Protein AF-A0A542YF05-F1 (afdb_monomer)

Organism: NCBI:txid1162970

Foldseek 3Di:
DKKKFAPDFDAAWDADPLFIDHRRMGDDPDDDVVRVVVCVVVPMDMDDPDPPPDPLVPDDPVVLVVLCVVQVHDDDPPDDSVVSVVSSVPDDRPPPDPPPSQQPFFWEAEPVGQIWTQDNVRDIHHPVRVVDDVVNVVVDDHHYDYDDDDDD

pLDDT: mean 71.41, std 15.15, range [37.28, 89.44]

Secondary structure (DSSP, 8-state):
-EEEE-SS--SSEEEETTEEEETTEEEES---HHHHHHHHHTT-EEEE-PPP---TTTS-HHHHHHHHHHHT--PPTT--HHHHHHHHHHS--------------EEEE-TTS-EEEE-TTS-EE-HHHHT--HHHHHHS--EE--------

Mean predicted aligned error: 18.11 Å

Solvent-accessible surface area (backbone atoms only — not comparable to full-atom values): 9521 Å² total; per-residue (Å²): 73,32,41,37,37,50,77,74,59,48,88,50,83,46,77,56,99,90,43,67,20,52,58,21,36,30,79,40,79,76,76,58,70,70,55,52,53,50,38,48,75,74,53,30,49,76,44,76,47,69,79,78,84,72,62,64,83,80,50,51,74,64,56,54,47,55,48,26,62,74,73,69,50,90,75,67,92,85,64,50,66,73,56,50,46,54,52,58,72,68,48,76,79,76,75,81,76,81,77,76,71,78,74,68,56,42,52,27,18,36,85,89,66,54,61,36,31,37,42,80,88,70,49,80,38,53,51,78,80,72,70,58,56,70,71,62,54,74,72,47,82,55,46,70,45,80,79,80,88,86,81,133

Structure (mmCIF, N/CA/C/O backbone):
data_AF-A0A542YF05-F1
#
_entry.id   AF-A0A542YF05-F1
#
loop_
_atom_site.group_PDB
_atom_site.id
_atom_site.type_symbol
_atom_site.label_atom_id
_atom_site.label_alt_id
_atom_site.label_comp_id
_atom_site.label_asym_id
_atom_site.label_entity_id
_atom_site.label_seq_id
_atom_site.pdbx_PDB_ins_code
_atom_site.Cartn_x
_atom_site.Cartn_y
_atom_site.Cartn_z
_atom_site.occupancy
_atom_site.B_iso_or_equiv
_atom_site.auth_seq_id
_atom_site.auth_comp_id
_atom_site.auth_asym_id
_atom_site.auth_atom_id
_atom_site.pdbx_PDB_model_num
ATOM 1 N N . MET A 1 1 ? 1.099 1.703 0.305 1.00 78.88 1 MET A N 1
ATOM 2 C CA . MET A 1 1 ? 0.889 1.067 -1.019 1.00 78.88 1 MET A CA 1
ATOM 3 C C . MET A 1 1 ? 1.295 2.067 -2.091 1.00 78.88 1 MET A C 1
ATOM 5 O O . MET A 1 1 ? 1.190 3.258 -1.853 1.00 78.88 1 MET A O 1
ATOM 9 N N . ILE A 1 2 ? 1.790 1.633 -3.245 1.00 83.31 2 ILE A N 1
ATOM 10 C CA . ILE A 1 2 ? 2.242 2.521 -4.321 1.00 83.31 2 ILE A CA 1
ATOM 11 C C . ILE A 1 2 ? 1.455 2.183 -5.583 1.00 83.31 2 ILE A C 1
ATOM 13 O O . ILE A 1 2 ? 1.397 1.030 -6.006 1.00 83.31 2 ILE A O 1
ATOM 17 N N . ARG A 1 3 ? 0.846 3.195 -6.192 1.00 87.06 3 ARG A N 1
ATOM 18 C CA . ARG A 1 3 ? 0.100 3.081 -7.441 1.00 87.06 3 ARG A CA 1
ATOM 19 C C . ARG A 1 3 ? 0.927 3.651 -8.583 1.00 87.06 3 ARG A C 1
ATOM 21 O O . ARG A 1 3 ? 1.399 4.779 -8.520 1.00 87.06 3 ARG A O 1
ATOM 28 N N . ILE A 1 4 ? 1.074 2.879 -9.651 1.00 87.62 4 ILE A N 1
ATOM 29 C CA . ILE A 1 4 ? 1.842 3.241 -10.840 1.00 87.62 4 ILE A CA 1
ATOM 30 C C . ILE A 1 4 ? 0.883 3.295 -12.027 1.00 87.62 4 ILE A C 1
ATOM 32 O O . ILE A 1 4 ? 0.201 2.317 -12.329 1.00 87.62 4 ILE A O 1
ATOM 36 N N . THR A 1 5 ? 0.837 4.424 -12.729 1.00 88.69 5 THR A N 1
ATOM 37 C CA . THR A 1 5 ? 0.001 4.609 -13.921 1.00 88.69 5 THR A CA 1
ATOM 38 C C . THR A 1 5 ? 0.866 4.672 -15.175 1.00 88.69 5 THR A C 1
ATOM 40 O O . THR A 1 5 ? 1.828 5.441 -15.254 1.00 88.69 5 THR A O 1
ATOM 43 N N . HIS A 1 6 ? 0.507 3.860 -16.168 1.00 86.75 6 HIS A N 1
ATOM 44 C CA . HIS A 1 6 ? 1.202 3.776 -17.446 1.00 86.75 6 HIS A CA 1
ATOM 45 C C . HIS A 1 6 ? 0.946 5.045 -18.292 1.00 86.75 6 HIS A C 1
ATOM 47 O O . HIS A 1 6 ? -0.212 5.446 -18.432 1.00 86.75 6 HIS A O 1
ATOM 53 N N . PRO A 1 7 ? 1.965 5.655 -18.938 1.00 87.62 7 PRO A N 1
ATOM 54 C CA . PRO A 1 7 ? 1.803 6.881 -19.743 1.00 87.62 7 PRO A CA 1
ATOM 55 C C . PRO A 1 7 ? 0.880 6.717 -20.960 1.00 87.62 7 PRO A C 1
ATOM 57 O O . PRO A 1 7 ? 0.377 7.685 -21.5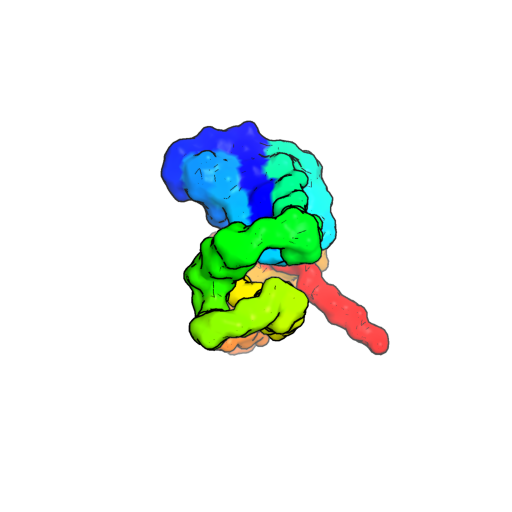27 1.00 87.62 7 PRO A O 1
ATOM 60 N N . ARG A 1 8 ? 0.693 5.476 -21.407 1.00 86.94 8 ARG A N 1
ATOM 61 C CA . ARG A 1 8 ? -0.206 5.088 -22.502 1.00 86.94 8 ARG A CA 1
ATOM 62 C C . ARG A 1 8 ? -1.103 3.945 -22.030 1.00 86.94 8 ARG A C 1
ATOM 64 O O . ARG A 1 8 ? -0.770 2.800 -22.328 1.00 86.94 8 ARG A O 1
ATOM 71 N N . PRO A 1 9 ? -2.136 4.211 -21.220 1.00 84.81 9 PRO A N 1
ATOM 72 C CA . PRO A 1 9 ? -2.953 3.155 -20.643 1.00 84.81 9 PRO A CA 1
ATOM 73 C C . PRO A 1 9 ? -3.710 2.420 -21.754 1.00 84.81 9 PRO A C 1
ATOM 75 O O . PRO A 1 9 ? -4.328 3.045 -22.619 1.00 84.81 9 PRO A O 1
ATOM 78 N N . GLN A 1 10 ? -3.639 1.092 -21.745 1.00 83.50 10 GLN A N 1
ATOM 79 C CA . GLN A 1 10 ? -4.412 0.228 -22.633 1.00 83.50 10 GLN A CA 1
ATOM 80 C C . GLN A 1 10 ? -5.402 -0.589 -21.805 1.00 83.50 10 GLN A C 1
ATOM 82 O O . GLN A 1 10 ? -5.086 -1.016 -20.695 1.00 83.50 10 GLN A O 1
ATOM 87 N N . ALA A 1 11 ? -6.603 -0.802 -22.345 1.00 82.19 11 ALA A N 1
ATOM 88 C CA . ALA A 1 11 ? -7.593 -1.668 -21.714 1.00 82.19 11 ALA A CA 1
ATOM 89 C C . ALA A 1 11 ? -7.099 -3.124 -21.726 1.00 82.19 11 ALA A C 1
ATOM 91 O O . ALA A 1 11 ? -6.633 -3.614 -22.758 1.00 82.19 11 ALA A O 1
ATOM 92 N N . GLY A 1 12 ? -7.232 -3.823 -20.598 1.00 84.75 12 GLY A N 1
ATOM 93 C CA . GLY A 1 12 ? -6.757 -5.194 -20.423 1.00 84.75 12 GLY A CA 1
ATOM 94 C C . GLY A 1 12 ? -5.414 -5.301 -19.695 1.00 84.75 12 GLY A C 1
ATOM 95 O O . GLY A 1 12 ? -5.065 -4.458 -18.874 1.00 84.75 12 GLY A O 1
ATOM 96 N N . ARG A 1 13 ? -4.681 -6.394 -19.938 1.00 86.06 13 ARG A N 1
ATOM 97 C CA . ARG A 1 13 ? -3.380 -6.650 -19.301 1.00 86.06 13 ARG A CA 1
ATOM 98 C C . ARG A 1 13 ? -2.256 -6.158 -20.195 1.00 86.06 13 ARG A C 1
ATOM 100 O O . ARG A 1 13 ? -2.179 -6.544 -21.360 1.00 86.06 13 ARG A O 1
ATOM 107 N N . GLN A 1 14 ? -1.367 -5.362 -19.629 1.00 85.25 14 GLN A N 1
ATOM 108 C CA . GLN A 1 14 ? -0.194 -4.832 -20.300 1.00 85.25 14 GLN A CA 1
ATOM 109 C C . GLN A 1 14 ? 1.017 -5.057 -19.400 1.00 85.25 14 GLN A C 1
ATOM 111 O O . GLN A 1 14 ? 0.955 -4.777 -18.214 1.00 85.25 14 GLN A O 1
ATOM 116 N N . LYS A 1 15 ? 2.127 -5.555 -19.946 1.00 82.38 15 LYS A N 1
ATOM 117 C CA . LYS A 1 15 ? 3.377 -5.715 -19.194 1.00 82.38 15 LYS A CA 1
ATOM 118 C C . LYS A 1 15 ? 4.424 -4.771 -19.762 1.00 82.38 15 LYS A C 1
ATOM 120 O O . LYS A 1 15 ? 4.690 -4.828 -20.960 1.00 82.38 15 LYS A O 1
ATOM 125 N N . ASP A 1 16 ? 5.008 -3.934 -18.915 1.00 77.56 16 ASP A N 1
ATOM 126 C CA . ASP A 1 16 ? 6.115 -3.054 -19.294 1.00 77.56 16 ASP A CA 1
ATOM 127 C C . ASP A 1 16 ? 7.060 -2.841 -18.104 1.00 77.56 16 ASP A C 1
ATOM 129 O O . ASP A 1 16 ? 6.629 -2.882 -16.955 1.00 77.56 16 ASP A O 1
ATOM 133 N N . LEU A 1 17 ? 8.362 -2.706 -18.372 1.00 75.75 17 LEU A N 1
ATOM 134 C CA . LEU A 1 17 ? 9.430 -2.592 -17.362 1.00 75.75 17 LEU A CA 1
ATOM 135 C C . LEU A 1 17 ? 9.364 -3.658 -16.244 1.00 75.75 17 LEU A C 1
ATOM 137 O O . LEU A 1 17 ? 9.757 -3.422 -15.105 1.00 75.75 17 LEU A O 1
ATOM 141 N N . GLY A 1 18 ? 8.851 -4.850 -16.567 1.00 77.62 18 GLY A N 1
ATOM 142 C CA . GLY A 1 18 ? 8.675 -5.945 -15.608 1.00 77.62 18 GLY A CA 1
ATOM 143 C C . GLY A 1 18 ? 7.458 -5.811 -14.683 1.00 77.62 18 GLY A C 1
ATOM 144 O O . GLY A 1 18 ? 7.234 -6.710 -13.879 1.00 77.62 18 GLY A O 1
ATOM 145 N N . ILE A 1 19 ? 6.653 -4.758 -14.831 1.00 80.62 19 ILE A N 1
ATOM 146 C CA . ILE A 1 19 ? 5.433 -4.499 -14.062 1.00 80.62 19 ILE A CA 1
ATOM 147 C C . ILE A 1 19 ? 4.221 -4.910 -14.902 1.00 80.62 19 ILE A C 1
ATOM 149 O O . ILE A 1 19 ? 4.132 -4.596 -16.092 1.00 80.62 19 ILE A O 1
ATOM 153 N N . GLU A 1 20 ? 3.290 -5.641 -14.291 1.00 83.81 20 GLU A N 1
ATOM 154 C CA . GLU A 1 20 ? 2.005 -5.957 -14.911 1.00 83.81 20 GLU A CA 1
ATOM 155 C C . GLU A 1 20 ? 0.991 -4.860 -14.573 1.00 83.81 20 GLU A C 1
ATOM 157 O O . GLU A 1 20 ? 0.626 -4.655 -13.419 1.00 83.81 20 GLU A O 1
ATOM 162 N N . PHE A 1 21 ? 0.544 -4.154 -15.603 1.00 85.12 21 PHE A N 1
ATOM 163 C CA . PHE A 1 21 ? -0.522 -3.171 -15.556 1.00 85.12 21 PHE A CA 1
ATOM 164 C C . PHE A 1 21 ? -1.838 -3.828 -15.946 1.00 85.12 21 PHE A C 1
ATOM 166 O O . PHE A 1 21 ? -1.942 -4.531 -16.957 1.00 85.12 21 PHE A O 1
ATOM 173 N N . ARG A 1 22 ? -2.877 -3.527 -15.180 1.00 88.94 22 ARG A N 1
ATOM 174 C CA . ARG A 1 22 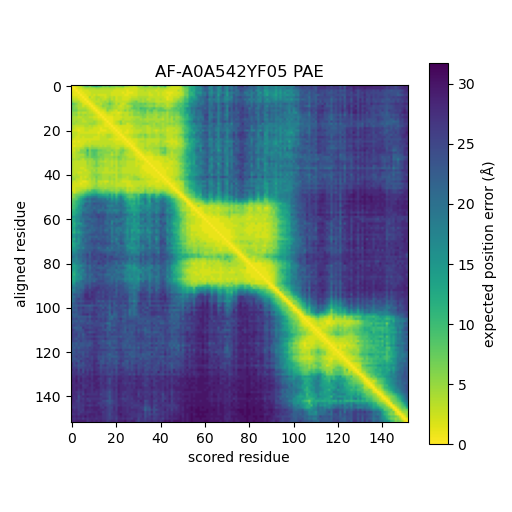? -4.256 -3.850 -15.506 1.00 88.94 22 ARG A CA 1
ATOM 175 C C . ARG A 1 22 ? -5.001 -2.554 -15.767 1.00 88.94 22 ARG A C 1
ATOM 177 O O . ARG A 1 22 ? -5.032 -1.670 -14.919 1.00 88.94 22 ARG A O 1
ATOM 184 N N . ASP A 1 23 ? -5.538 -2.427 -16.975 1.00 86.12 23 ASP A N 1
ATOM 185 C CA . ASP A 1 23 ? -6.230 -1.224 -17.441 1.00 86.12 23 ASP A CA 1
ATOM 186 C C . ASP A 1 23 ? -5.365 0.049 -17.294 1.00 86.12 23 ASP A C 1
ATOM 188 O O . ASP A 1 23 ? -5.854 1.144 -17.022 1.00 86.12 23 ASP A O 1
ATOM 192 N N . GLY A 1 24 ? -4.044 -0.104 -17.469 1.00 83.44 24 GLY A N 1
ATOM 193 C CA . GLY A 1 24 ? -3.058 0.974 -17.362 1.00 83.44 24 GLY A CA 1
ATOM 194 C C . GLY A 1 24 ? -2.593 1.319 -15.945 1.00 83.44 24 GLY A C 1
ATOM 195 O O . GLY A 1 24 ? -1.840 2.279 -15.796 1.00 83.44 24 GLY A O 1
ATOM 196 N N . VAL A 1 25 ? -2.996 0.557 -14.924 1.00 87.00 25 VAL A N 1
ATOM 197 C CA . VAL A 1 25 ? -2.616 0.781 -13.520 1.00 87.00 25 VAL A CA 1
ATOM 198 C C . VAL A 1 25 ? -1.954 -0.468 -12.943 1.00 87.00 25 VAL A C 1
ATOM 200 O O . VAL A 1 25 ? -2.392 -1.586 -13.202 1.00 87.00 25 VAL A O 1
ATOM 203 N N . ALA A 1 26 ? -0.899 -0.277 -12.160 1.00 85.56 26 ALA A N 1
ATOM 204 C CA . ALA A 1 26 ? -0.276 -1.309 -11.347 1.00 85.56 26 ALA A CA 1
ATOM 205 C C . ALA A 1 26 ? -0.237 -0.852 -9.888 1.00 85.56 26 ALA A C 1
ATOM 207 O O . ALA A 1 26 ? 0.020 0.317 -9.607 1.00 85.56 26 ALA A O 1
ATOM 208 N N . GLU A 1 27 ? -0.484 -1.771 -8.965 1.00 85.25 27 GLU A N 1
ATOM 209 C CA . GLU A 1 27 ? -0.403 -1.525 -7.526 1.00 85.25 27 GLU A CA 1
ATOM 210 C C . GLU A 1 27 ? 0.717 -2.397 -6.969 1.00 85.25 27 GLU A C 1
ATOM 212 O O . GLU A 1 27 ? 0.759 -3.598 -7.232 1.00 85.25 27 GLU A O 1
ATOM 217 N N . VAL A 1 28 ? 1.659 -1.788 -6.254 1.00 81.69 28 VAL A N 1
ATOM 218 C CA . VAL A 1 28 ? 2.806 -2.474 -5.653 1.00 81.69 28 VAL A CA 1
ATOM 219 C C . VAL A 1 28 ? 2.933 -2.078 -4.188 1.00 81.69 28 VAL A C 1
ATOM 221 O O . VAL A 1 28 ? 2.675 -0.935 -3.812 1.00 81.69 2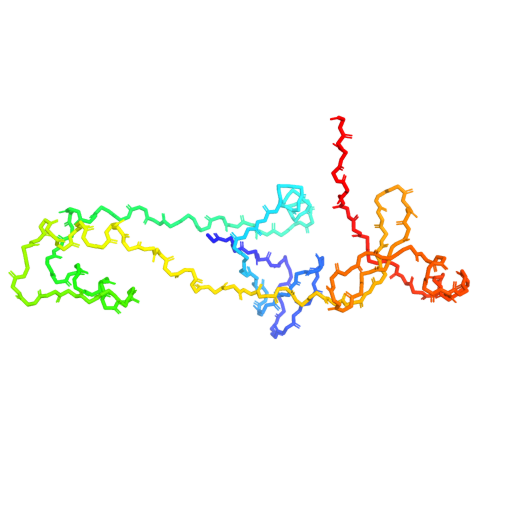8 VAL A O 1
ATOM 224 N N . THR A 1 29 ? 3.310 -3.025 -3.335 1.00 76.69 29 THR A N 1
ATOM 225 C CA . THR A 1 29 ? 3.465 -2.769 -1.895 1.00 76.69 29 THR A CA 1
ATOM 226 C C . THR A 1 29 ? 4.727 -1.962 -1.612 1.00 76.69 29 THR A C 1
ATOM 228 O O . THR A 1 29 ? 4.691 -1.007 -0.839 1.00 76.69 29 THR A O 1
ATOM 231 N N . GLU A 1 30 ? 5.811 -2.293 -2.311 1.00 75.38 30 GLU A N 1
ATOM 232 C CA . GLU A 1 30 ? 7.123 -1.679 -2.162 1.00 75.38 30 GLU A CA 1
ATOM 233 C C . GLU A 1 30 ? 7.745 -1.439 -3.542 1.00 75.38 30 GLU A C 1
ATOM 235 O O . GLU A 1 30 ? 7.606 -2.251 -4.463 1.00 75.38 30 GLU A O 1
ATOM 240 N N . LEU A 1 31 ? 8.425 -0.304 -3.696 1.00 79.69 31 LEU A N 1
ATOM 241 C CA . LEU A 1 31 ? 9.113 0.075 -4.921 1.00 79.69 31 LEU A CA 1
ATOM 242 C C . LEU A 1 31 ? 10.513 0.562 -4.561 1.00 79.69 31 LEU A C 1
ATOM 244 O O . LEU A 1 31 ? 10.676 1.483 -3.768 1.00 79.69 31 LEU A O 1
ATOM 248 N N . HIS A 1 32 ? 11.531 -0.052 -5.161 1.00 74.62 32 HIS A N 1
ATOM 249 C CA . HIS A 1 32 ? 12.911 0.375 -4.958 1.00 74.62 32 HIS A CA 1
ATOM 250 C C . HIS A 1 32 ? 13.104 1.808 -5.499 1.00 74.62 32 HIS A C 1
ATOM 252 O O . HIS A 1 32 ? 12.662 2.073 -6.624 1.00 74.62 32 HIS A O 1
ATOM 258 N N . PRO A 1 33 ? 13.803 2.718 -4.792 1.00 75.06 33 PRO A N 1
ATOM 259 C CA . PRO A 1 33 ? 13.932 4.127 -5.194 1.00 75.06 33 PRO A CA 1
ATOM 260 C C . PRO A 1 33 ? 14.558 4.305 -6.587 1.00 75.06 33 PRO A C 1
ATOM 262 O O . PRO A 1 33 ? 14.188 5.202 -7.342 1.00 75.06 33 PRO A O 1
ATOM 265 N N . VAL A 1 34 ? 15.455 3.397 -6.986 1.00 73.56 34 VAL A N 1
ATOM 266 C CA . VAL A 1 34 ? 16.035 3.378 -8.342 1.00 73.56 34 VAL A CA 1
ATOM 267 C C . VAL A 1 34 ? 14.967 3.085 -9.408 1.00 73.56 34 VAL A C 1
ATOM 269 O O . VAL A 1 34 ? 14.968 3.700 -10.475 1.00 73.56 34 VAL A O 1
ATOM 272 N N . ARG A 1 35 ? 14.018 2.181 -9.123 1.00 75.56 35 ARG A N 1
ATOM 273 C CA . ARG A 1 35 ? 12.913 1.853 -10.041 1.00 75.56 35 ARG A CA 1
ATOM 274 C C . ARG A 1 35 ? 11.896 2.977 -10.124 1.00 75.56 35 ARG A C 1
ATOM 276 O O . ARG A 1 35 ? 11.419 3.261 -11.216 1.00 75.56 35 ARG A O 1
ATOM 283 N N . GLU A 1 36 ? 11.589 3.624 -9.005 1.00 76.25 36 GLU A N 1
ATOM 284 C CA . GLU A 1 36 ? 10.751 4.824 -8.993 1.00 76.25 36 GLU A CA 1
ATOM 285 C C . GLU A 1 36 ? 11.334 5.900 -9.913 1.00 76.25 36 GLU A C 1
ATOM 287 O O . GLU A 1 36 ? 10.650 6.403 -10.803 1.00 76.25 36 GLU A O 1
ATOM 292 N N . GLN A 1 37 ? 12.631 6.183 -9.776 1.00 75.56 37 GLN A N 1
ATOM 293 C CA . GLN A 1 37 ? 13.296 7.182 -10.602 1.00 75.56 37 GLN A CA 1
ATOM 294 C C . GLN A 1 37 ? 13.304 6.797 -12.089 1.00 75.56 37 GLN A C 1
ATOM 296 O O . GLN A 1 37 ? 13.069 7.655 -12.941 1.00 75.56 37 GLN A O 1
ATOM 301 N N . ALA A 1 38 ? 13.513 5.517 -12.412 1.00 77.44 38 ALA A N 1
ATOM 302 C CA . ALA A 1 38 ? 13.417 5.015 -13.781 1.00 77.44 38 ALA A CA 1
ATOM 303 C C . ALA A 1 38 ? 11.995 5.167 -14.352 1.00 77.44 38 ALA A C 1
ATOM 305 O O . ALA A 1 38 ? 11.824 5.655 -15.468 1.00 77.44 38 ALA A O 1
ATOM 306 N N . LEU A 1 39 ? 10.961 4.817 -13.584 1.00 83.94 39 LEU A N 1
ATOM 307 C CA . LEU A 1 39 ? 9.559 4.969 -13.984 1.00 83.94 39 LEU A CA 1
ATOM 308 C C . LEU A 1 39 ? 9.220 6.432 -14.280 1.00 83.94 39 LEU A C 1
ATOM 310 O O . LEU A 1 39 ? 8.674 6.735 -15.342 1.00 83.94 39 LEU A O 1
ATOM 314 N N . VAL A 1 40 ? 9.630 7.349 -13.404 1.00 83.62 40 VAL A N 1
ATOM 315 C CA . VAL A 1 40 ? 9.447 8.792 -13.608 1.00 83.62 40 VAL A CA 1
ATOM 316 C C . VAL A 1 40 ? 10.18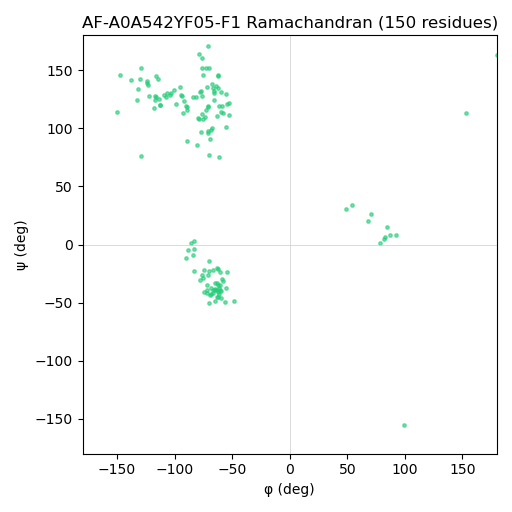2 9.273 -14.867 1.00 83.62 40 VAL A C 1
ATOM 318 O O . VAL A 1 40 ? 9.605 10.011 -15.666 1.00 83.62 40 VAL A O 1
ATOM 321 N N . GLN A 1 41 ? 11.417 8.816 -15.111 1.00 83.38 41 GLN A N 1
ATOM 322 C CA . GLN A 1 41 ? 12.165 9.140 -16.338 1.00 83.38 41 GLN A CA 1
ATOM 323 C C . GLN A 1 41 ? 11.478 8.620 -17.608 1.00 83.38 41 GLN A C 1
ATOM 325 O O . GLN A 1 41 ? 11.517 9.278 -18.649 1.00 83.38 41 GLN A O 1
ATOM 330 N N . HIS A 1 42 ? 10.823 7.463 -17.527 1.00 79.31 42 HIS A N 1
ATOM 331 C CA . HIS A 1 42 ? 10.055 6.877 -18.624 1.00 79.31 42 HIS A CA 1
ATOM 332 C C . HIS A 1 42 ? 8.627 7.445 -18.752 1.00 79.31 42 HIS A C 1
ATOM 334 O O . HIS A 1 42 ? 7.881 7.033 -19.643 1.00 79.31 42 HIS A O 1
ATOM 340 N N . GLY A 1 43 ? 8.259 8.424 -17.920 1.00 84.38 43 GLY A N 1
ATOM 341 C CA . GLY A 1 43 ? 6.986 9.144 -17.990 1.00 84.38 43 GLY A CA 1
ATOM 342 C C . GLY A 1 43 ? 5.819 8.458 -17.278 1.00 84.38 43 GLY A C 1
ATOM 343 O O . GLY A 1 43 ? 4.670 8.820 -17.520 1.00 84.38 43 GLY A O 1
ATOM 344 N N . TYR A 1 44 ? 6.086 7.474 -16.423 1.00 87.69 44 TYR A N 1
ATOM 345 C CA . TYR A 1 44 ? 5.077 6.863 -15.563 1.00 87.69 44 TYR A CA 1
ATOM 346 C C . TYR A 1 44 ? 4.725 7.790 -14.401 1.00 87.69 44 TYR A C 1
ATOM 348 O O . TYR A 1 44 ? 5.589 8.489 -13.872 1.00 87.69 44 TYR A O 1
ATOM 356 N N . ALA A 1 45 ? 3.462 7.761 -13.977 1.00 86.94 45 ALA A N 1
ATOM 357 C CA . ALA A 1 45 ? 3.049 8.430 -12.748 1.00 86.94 45 ALA A CA 1
ATOM 358 C C . ALA A 1 45 ? 3.138 7.439 -11.586 1.00 86.94 45 ALA A C 1
ATOM 360 O O . ALA A 1 45 ? 2.531 6.371 -11.652 1.00 86.94 45 ALA A O 1
ATOM 361 N N . VAL A 1 46 ? 3.896 7.788 -10.549 1.00 85.38 46 VAL A N 1
ATOM 362 C CA . VAL A 1 46 ? 4.031 7.001 -9.321 1.00 85.38 46 VAL A CA 1
ATOM 363 C C . VAL A 1 46 ? 3.389 7.797 -8.190 1.00 85.38 46 VAL A C 1
ATOM 365 O O . VAL A 1 46 ? 3.782 8.930 -7.926 1.00 85.38 46 VAL A O 1
ATOM 368 N N . GLU A 1 47 ? 2.381 7.217 -7.553 1.00 82.75 47 GLU A N 1
ATOM 369 C CA . GLU A 1 47 ? 1.657 7.795 -6.426 1.00 82.75 47 GLU A CA 1
ATOM 370 C C . GLU A 1 47 ? 1.855 6.897 -5.207 1.00 82.75 47 GLU A C 1
ATOM 372 O O . GLU A 1 47 ? 1.452 5.732 -5.202 1.00 82.75 47 GLU A O 1
ATOM 377 N N . VAL A 1 48 ? 2.477 7.433 -4.158 1.00 79.44 48 V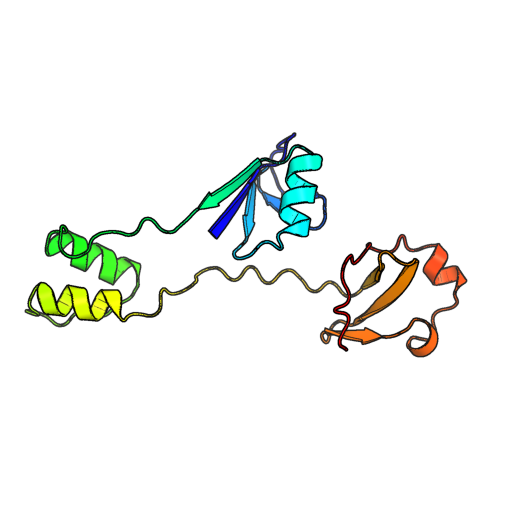AL A N 1
ATOM 378 C CA . VAL A 1 48 ? 2.541 6.750 -2.866 1.00 79.44 48 VAL A CA 1
ATOM 379 C C . VAL A 1 48 ? 1.199 6.960 -2.175 1.00 79.44 48 VAL A C 1
ATOM 381 O O . VAL A 1 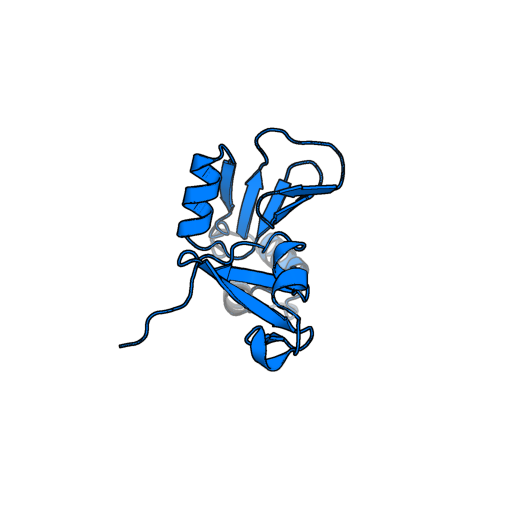48 ? 0.869 8.061 -1.742 1.00 79.44 48 VAL A O 1
ATOM 384 N N . ILE A 1 49 ? 0.410 5.894 -2.096 1.00 71.12 49 ILE A N 1
ATOM 385 C CA . ILE A 1 49 ? -0.775 5.826 -1.249 1.00 71.12 49 ILE A CA 1
ATOM 386 C C . ILE A 1 49 ? -0.261 5.523 0.158 1.00 71.12 49 ILE A C 1
ATOM 388 O O . ILE A 1 49 ? -0.114 4.361 0.569 1.00 71.12 49 ILE A O 1
ATOM 392 N N . GLU A 1 50 ? 0.098 6.586 0.871 1.00 60.75 50 GLU A N 1
ATOM 393 C CA . GLU A 1 50 ? 0.283 6.506 2.312 1.00 60.75 50 GLU A CA 1
ATOM 394 C C . GLU A 1 50 ? -1.065 6.117 2.930 1.00 60.75 50 GLU A C 1
ATOM 396 O O . GLU A 1 50 ? -2.098 6.659 2.519 1.00 60.75 50 GLU A O 1
ATOM 401 N N . PRO A 1 51 ? -1.103 5.160 3.873 1.00 58.75 51 PRO A N 1
ATOM 402 C CA . PRO A 1 51 ? -2.317 4.952 4.638 1.00 58.75 51 PRO A CA 1
ATOM 403 C C . PRO A 1 51 ? -2.623 6.274 5.343 1.00 58.75 51 PRO A C 1
ATOM 405 O O . PRO A 1 51 ? -1.794 6.773 6.107 1.00 58.75 51 PRO A O 1
ATOM 408 N N . GLU A 1 52 ? -3.784 6.868 5.056 1.00 58.16 52 GLU A N 1
ATOM 409 C CA . GLU A 1 52 ? -4.244 8.019 5.825 1.00 58.16 52 GLU A CA 1
ATOM 410 C C . GLU A 1 52 ? -4.203 7.622 7.302 1.00 58.16 52 GLU A C 1
ATOM 412 O O . GLU A 1 52 ? -4.805 6.627 7.712 1.00 58.16 52 GLU A O 1
ATOM 417 N N . LEU A 1 53 ? -3.442 8.371 8.101 1.00 60.72 53 LEU A N 1
ATOM 418 C CA . LEU A 1 53 ? -3.417 8.190 9.544 1.00 60.72 53 LEU A CA 1
ATOM 419 C C . LEU A 1 53 ? -4.775 8.639 10.081 1.00 60.72 53 LEU A C 1
ATOM 421 O O . LEU A 1 53 ? -4.998 9.816 10.362 1.00 60.72 53 LEU A O 1
ATOM 425 N N . ILE A 1 54 ? -5.706 7.694 10.168 1.00 69.75 54 ILE A N 1
ATOM 426 C CA . ILE A 1 54 ? -7.027 7.935 10.729 1.00 69.75 54 ILE A CA 1
ATOM 427 C C . ILE A 1 54 ? -6.865 8.114 12.239 1.00 69.75 54 ILE A C 1
ATOM 429 O O . ILE A 1 54 ? -6.434 7.201 12.946 1.00 69.75 54 ILE A O 1
ATOM 433 N N . ASP A 1 55 ? -7.240 9.287 12.744 1.00 80.06 55 ASP A N 1
ATOM 434 C CA . ASP A 1 55 ? -7.328 9.523 14.182 1.00 80.06 55 ASP A CA 1
ATOM 435 C C . ASP A 1 55 ? -8.519 8.745 14.764 1.00 80.06 55 ASP A C 1
ATOM 437 O O . ASP A 1 55 ? -9.670 9.192 14.746 1.00 80.06 55 ASP A O 1
ATOM 441 N N . LEU A 1 56 ? -8.232 7.552 15.288 1.00 82.38 56 LEU A N 1
ATOM 442 C CA . LEU A 1 56 ? -9.219 6.664 15.900 1.00 82.38 56 LEU A CA 1
ATOM 443 C C . LEU A 1 56 ? -9.921 7.306 17.113 1.00 82.38 56 LEU A C 1
ATOM 445 O O . LEU A 1 56 ? -11.044 6.918 17.451 1.00 82.38 56 LEU A O 1
ATOM 449 N N . GLU A 1 57 ? -9.311 8.297 17.773 1.00 82.75 57 GLU A N 1
ATOM 450 C CA . GLU A 1 57 ? -9.937 8.990 18.902 1.00 82.75 57 GLU A CA 1
ATOM 451 C C . GLU A 1 57 ? -11.028 9.966 18.450 1.00 82.75 57 GLU A C 1
ATOM 453 O O . GLU A 1 57 ? -12.017 10.161 19.172 1.00 82.75 57 GLU A O 1
ATOM 458 N N . ALA A 1 58 ? -10.905 10.519 17.243 1.00 85.94 58 ALA A N 1
ATOM 459 C CA . ALA A 1 58 ? -11.903 11.397 16.639 1.00 85.94 58 ALA A CA 1
ATOM 460 C C . ALA A 1 58 ? -13.144 10.634 16.138 1.00 85.94 58 ALA A C 1
ATOM 462 O O . ALA A 1 58 ? -14.229 11.213 16.045 1.00 85.94 58 ALA A O 1
ATOM 463 N N . LEU A 1 59 ? -13.017 9.328 15.882 1.00 86.00 59 LEU A N 1
ATOM 464 C CA . LEU A 1 59 ? -14.099 8.496 15.359 1.00 86.00 59 LEU A CA 1
ATOM 465 C C . LEU A 1 59 ? -15.196 8.192 16.386 1.00 86.00 59 LEU A C 1
ATOM 467 O O . LEU A 1 59 ? -14.993 8.119 17.605 1.00 86.00 59 LEU A O 1
ATOM 471 N N . THR A 1 60 ? -16.408 7.970 15.892 1.00 89.44 60 THR A N 1
ATOM 472 C CA . THR A 1 60 ? -17.532 7.490 16.695 1.00 89.44 60 THR A CA 1
ATOM 473 C C . THR A 1 60 ? -17.407 5.993 16.991 1.00 89.44 60 THR A C 1
ATOM 475 O O . THR A 1 60 ? -16.739 5.238 16.293 1.00 89.44 60 THR A O 1
ATOM 478 N N . VAL A 1 61 ? -18.115 5.518 18.022 1.00 87.44 61 VAL A N 1
ATOM 479 C CA . VAL A 1 61 ? -18.158 4.081 18.368 1.00 87.44 61 VAL A CA 1
ATOM 480 C C . VAL A 1 61 ? -18.681 3.224 17.209 1.00 87.44 61 VAL A C 1
ATOM 482 O O . VAL A 1 61 ? -18.306 2.062 17.103 1.00 87.44 61 VAL A O 1
ATOM 485 N N . ARG A 1 62 ? -19.546 3.779 16.350 1.00 86.94 62 ARG A N 1
ATOM 486 C CA . ARG A 1 62 ? -20.052 3.068 15.173 1.00 86.94 62 ARG A CA 1
ATOM 487 C C . ARG A 1 62 ? -18.950 2.887 14.133 1.00 86.94 62 ARG A C 1
ATOM 489 O O . ARG A 1 62 ? -18.702 1.762 13.735 1.00 86.94 62 ARG A O 1
ATOM 496 N N . GLU A 1 63 ? -18.250 3.963 13.788 1.00 84.19 63 GLU A N 1
ATOM 497 C CA . GLU A 1 63 ? -17.151 3.932 12.811 1.00 84.19 63 GLU A CA 1
ATOM 498 C C . GLU A 1 63 ? -16.008 3.020 13.267 1.00 84.19 63 GLU A C 1
ATOM 500 O O . GLU A 1 63 ? -15.467 2.271 12.466 1.00 84.19 63 GLU A O 1
ATOM 505 N N . LEU A 1 64 ? -15.697 2.995 14.568 1.00 87.06 64 LEU A N 1
ATOM 506 C CA . LEU A 1 64 ? -14.712 2.057 15.116 1.00 87.06 64 LEU A CA 1
ATOM 507 C C . LEU A 1 64 ? -15.132 0.587 14.957 1.00 87.06 64 LEU A C 1
ATOM 509 O O . LEU A 1 64 ? -14.274 -0.270 14.776 1.00 87.06 64 LEU A O 1
ATOM 513 N N . ARG A 1 65 ? -16.435 0.273 15.016 1.00 86.31 65 ARG A N 1
ATOM 514 C CA . ARG A 1 65 ? -16.919 -1.087 14.720 1.00 86.31 65 ARG A CA 1
ATOM 515 C C . ARG A 1 65 ? -16.841 -1.404 13.239 1.00 86.31 65 ARG A C 1
ATOM 517 O O . ARG A 1 65 ? -16.403 -2.491 12.901 1.00 86.31 65 ARG A O 1
ATOM 524 N N . ASP A 1 66 ? -17.215 -0.451 12.392 1.00 85.06 66 ASP A N 1
ATOM 525 C CA . ASP A 1 66 ? -17.159 -0.621 10.941 1.00 85.06 66 ASP A CA 1
ATOM 526 C C . ASP A 1 66 ? -15.706 -0.884 10.479 1.00 85.06 66 ASP A C 1
ATOM 528 O O . ASP A 1 66 ? -15.466 -1.754 9.640 1.00 85.06 66 ASP A O 1
ATOM 532 N N . ILE A 1 67 ? -14.720 -0.197 11.078 1.00 84.00 67 ILE A N 1
ATOM 533 C CA . ILE A 1 67 ? -13.287 -0.454 10.847 1.00 84.00 67 ILE A CA 1
ATOM 534 C C . ILE A 1 67 ? -12.893 -1.840 11.354 1.00 84.00 67 ILE A C 1
ATOM 536 O O . ILE A 1 67 ? -12.275 -2.597 10.616 1.00 84.00 67 ILE A O 1
ATOM 540 N N . ALA A 1 68 ? -13.267 -2.200 12.583 1.00 85.06 68 ALA A N 1
ATOM 541 C CA . ALA A 1 68 ? -12.936 -3.512 13.131 1.00 85.06 68 ALA A CA 1
ATOM 542 C C . ALA A 1 68 ? -13.514 -4.662 12.292 1.00 85.06 68 ALA A C 1
ATOM 544 O O . ALA A 1 68 ? -12.814 -5.635 12.044 1.00 85.06 68 ALA A O 1
ATOM 545 N N . ASP A 1 69 ? -14.741 -4.526 11.788 1.00 84.25 69 ASP A N 1
ATOM 546 C CA . ASP A 1 69 ? -15.349 -5.506 10.885 1.00 84.25 69 ASP A CA 1
ATOM 547 C C . ASP A 1 69 ? -14.595 -5.586 9.543 1.00 84.25 69 ASP A C 1
ATOM 549 O O . ASP A 1 69 ? -14.406 -6.680 9.010 1.00 84.25 69 ASP A O 1
ATOM 553 N N . THR A 1 70 ? -14.133 -4.446 9.014 1.00 79.88 70 THR A N 1
ATOM 554 C CA . THR A 1 70 ? -13.346 -4.376 7.766 1.00 79.88 70 THR A CA 1
ATOM 555 C C . THR A 1 70 ? -11.974 -5.036 7.919 1.00 79.88 70 THR A C 1
ATOM 557 O O . THR A 1 70 ? -11.549 -5.788 7.047 1.00 79.88 70 THR A O 1
ATOM 560 N N . GLU A 1 71 ? -11.314 -4.798 9.050 1.00 77.12 71 GLU A N 1
ATOM 561 C CA . GLU A 1 71 ? -9.995 -5.344 9.390 1.00 77.12 71 GLU A CA 1
ATOM 562 C C . GLU A 1 71 ? -10.073 -6.775 9.969 1.00 77.12 71 GLU A C 1
ATOM 564 O O . GLU A 1 71 ? -9.052 -7.399 10.249 1.00 77.12 71 GLU A O 1
ATOM 569 N N . GLY A 1 72 ? -11.280 -7.320 10.173 1.00 79.81 72 GLY A N 1
ATOM 570 C CA . GLY A 1 72 ? -11.491 -8.663 10.728 1.00 79.81 72 GLY A CA 1
ATOM 571 C C . GLY A 1 72 ? -11.149 -8.803 12.219 1.00 79.81 72 GLY A C 1
ATOM 572 O O . GLY A 1 72 ? -10.815 -9.896 12.680 1.00 79.81 72 GLY A O 1
ATOM 573 N N . ILE A 1 73 ? -11.223 -7.711 12.981 1.00 83.62 73 ILE A N 1
ATOM 574 C CA . ILE A 1 73 ? -10.907 -7.637 14.411 1.00 83.62 73 ILE A CA 1
ATOM 575 C C . ILE A 1 73 ? -12.169 -7.923 15.233 1.00 83.62 73 ILE A C 1
ATOM 577 O O . ILE A 1 73 ? -13.145 -7.175 15.187 1.00 83.62 73 ILE A O 1
ATOM 581 N N . ASP A 1 74 ? -12.141 -8.977 16.052 1.00 84.56 74 ASP A N 1
ATOM 582 C CA . ASP A 1 74 ? -13.270 -9.320 16.924 1.00 84.56 74 ASP A CA 1
ATOM 583 C C . ASP A 1 74 ? -13.332 -8.389 18.150 1.00 84.56 74 ASP A C 1
ATOM 585 O O . ASP A 1 74 ? -12.462 -8.413 19.027 1.00 84.56 74 ASP A O 1
ATOM 589 N N . LEU A 1 75 ? -14.372 -7.551 18.217 1.00 84.31 75 LEU A N 1
ATOM 590 C CA . LEU A 1 75 ? -14.600 -6.630 19.330 1.00 84.31 75 LEU A CA 1
ATOM 591 C C . LEU A 1 75 ? -15.636 -7.191 20.323 1.00 84.31 75 LEU A C 1
ATOM 593 O O . LEU A 1 75 ? -16.810 -7.364 19.971 1.00 84.31 75 LEU A O 1
ATOM 597 N N . PRO A 1 76 ? -15.279 -7.380 21.609 1.00 82.75 76 PRO A N 1
ATOM 598 C CA . PRO A 1 76 ? -16.214 -7.895 22.601 1.00 82.75 76 PRO A CA 1
ATOM 599 C C . PRO A 1 76 ? -17.420 -6.963 22.825 1.00 82.75 76 PRO A C 1
ATOM 601 O O . PRO A 1 76 ? -17.345 -5.730 22.786 1.00 82.75 76 PRO A O 1
ATOM 604 N N . LYS A 1 77 ? -18.589 -7.558 23.097 1.00 80.25 77 LYS A N 1
ATOM 605 C CA . LYS A 1 77 ? -19.831 -6.801 23.324 1.00 80.25 77 LYS A CA 1
ATOM 606 C C . LYS A 1 77 ? -19.737 -5.957 24.599 1.00 80.25 77 LYS A C 1
ATOM 608 O O . LYS A 1 77 ? -19.550 -6.485 25.687 1.00 80.25 77 LYS A O 1
ATOM 613 N N . GLY A 1 78 ? -19.961 -4.649 24.460 1.00 82.81 78 GLY A N 1
ATOM 614 C CA . GLY A 1 78 ? -19.965 -3.700 25.581 1.00 82.81 78 GLY A CA 1
ATOM 615 C C . GLY A 1 78 ? -18.592 -3.122 25.930 1.00 82.81 78 GLY A C 1
ATOM 616 O O . GLY A 1 78 ? -18.475 -2.430 26.941 1.00 82.81 78 GLY A O 1
ATOM 617 N N . VAL A 1 79 ? -17.575 -3.380 25.103 1.00 87.94 79 VAL A N 1
ATOM 618 C CA . VAL A 1 79 ? -16.237 -2.811 25.273 1.00 87.94 79 VAL A CA 1
ATOM 619 C C . VAL A 1 79 ? -16.276 -1.277 25.166 1.00 87.94 79 VAL A C 1
ATOM 621 O O . VAL A 1 79 ? -17.092 -0.704 24.433 1.00 87.94 79 VAL A O 1
ATOM 624 N N . LYS A 1 80 ? -15.439 -0.588 25.948 1.00 88.69 80 LYS A N 1
ATOM 625 C CA . LYS A 1 80 ? -15.413 0.884 25.988 1.00 88.69 80 LYS A CA 1
ATOM 626 C C . LYS A 1 80 ? -14.703 1.436 24.754 1.00 88.69 80 LYS A C 1
ATOM 628 O O . LYS A 1 80 ? -13.770 0.817 24.264 1.00 88.69 80 LYS A O 1
ATOM 633 N N . LYS A 1 81 ? -15.061 2.651 24.315 1.00 83.94 81 LYS A N 1
ATOM 634 C CA . LYS A 1 81 ? -14.438 3.315 23.150 1.00 83.94 81 LYS A CA 1
ATOM 635 C C . LYS A 1 81 ? -12.901 3.284 23.197 1.00 83.94 81 LYS A C 1
ATOM 637 O O . LYS A 1 81 ? -12.282 2.881 22.227 1.00 83.94 81 LYS A O 1
ATOM 642 N N . ALA A 1 82 ? -12.303 3.653 24.330 1.00 85.38 82 ALA A N 1
ATOM 643 C CA . ALA A 1 82 ? -10.844 3.660 24.488 1.00 85.38 82 ALA A CA 1
ATOM 644 C C . ALA A 1 82 ? -10.210 2.268 24.304 1.00 85.38 82 ALA A C 1
ATOM 646 O O . ALA A 1 82 ? -9.125 2.143 23.756 1.00 85.38 82 ALA A O 1
ATOM 647 N N . GLU A 1 83 ? -10.910 1.218 24.726 1.00 85.62 83 GLU A N 1
ATOM 648 C CA . GLU A 1 83 ? -10.456 -0.167 24.601 1.00 85.62 83 GLU A CA 1
ATOM 649 C C . GLU A 1 83 ? -10.660 -0.695 23.168 1.00 85.62 83 GLU A C 1
ATOM 651 O O . GLU A 1 83 ? -9.837 -1.460 22.685 1.00 85.62 83 GLU A O 1
ATOM 656 N N . MET A 1 84 ? -11.676 -0.211 22.434 1.00 84.44 84 MET A N 1
ATOM 657 C CA . MET A 1 84 ? -11.796 -0.451 20.983 1.00 84.44 84 MET A CA 1
ATOM 658 C C . MET A 1 84 ? -10.614 0.147 20.220 1.00 84.44 84 MET A C 1
ATOM 660 O O . MET A 1 84 ? -10.046 -0.518 19.365 1.00 84.44 84 MET A O 1
ATOM 664 N N . VAL A 1 85 ? -10.236 1.388 20.540 1.00 86.75 85 VAL A N 1
ATOM 665 C CA . VAL A 1 85 ? -9.101 2.074 19.903 1.00 86.75 85 VAL A CA 1
ATOM 666 C C . VAL A 1 85 ? -7.789 1.331 20.174 1.00 86.75 85 VAL A C 1
ATOM 668 O O . VAL A 1 85 ? -6.984 1.152 19.264 1.00 86.75 85 VAL A O 1
ATOM 671 N N . ASP A 1 86 ? -7.588 0.836 21.397 1.00 85.00 86 ASP A N 1
ATOM 672 C CA . ASP A 1 86 ? -6.400 0.050 21.757 1.00 85.00 86 ASP A CA 1
ATOM 673 C C . ASP A 1 86 ? -6.357 -1.303 21.022 1.00 85.00 86 ASP A C 1
ATOM 675 O O . ASP A 1 86 ? -5.303 -1.712 20.543 1.00 85.00 86 ASP A O 1
ATOM 679 N N . LEU A 1 87 ? -7.503 -1.976 20.866 1.00 83.56 87 LEU A N 1
ATOM 680 C CA . LEU A 1 87 ? -7.590 -3.235 20.117 1.00 83.56 87 LEU A CA 1
ATOM 681 C C . LEU A 1 87 ? -7.354 -3.036 18.616 1.00 83.56 87 LEU A C 1
ATOM 683 O O . LEU A 1 87 ? -6.627 -3.819 18.012 1.00 83.56 87 LEU A O 1
ATOM 687 N N . ILE A 1 88 ? -7.928 -1.981 18.031 1.00 83.75 88 ILE A N 1
ATOM 688 C CA . ILE A 1 88 ? -7.775 -1.667 16.605 1.00 83.75 88 ILE A CA 1
ATOM 689 C C . ILE A 1 88 ? -6.344 -1.216 16.297 1.00 83.75 88 ILE A C 1
ATOM 691 O O . ILE A 1 88 ? -5.753 -1.684 15.333 1.00 83.75 88 ILE A O 1
ATOM 695 N N . SER A 1 89 ? -5.744 -0.369 17.138 1.00 81.75 89 SER A N 1
ATOM 696 C CA . SER A 1 89 ? -4.378 0.134 16.908 1.00 81.75 89 SER A CA 1
ATOM 697 C C . SER A 1 89 ? -3.282 -0.922 17.092 1.00 81.75 89 SER A C 1
ATOM 699 O O . SER A 1 89 ? -2.191 -0.773 16.546 1.00 81.75 89 SER A O 1
ATOM 701 N N . ARG A 1 90 ? -3.548 -1.991 17.855 1.00 79.44 90 ARG A N 1
ATOM 702 C CA . ARG A 1 90 ? -2.621 -3.119 18.049 1.00 79.44 90 ARG A CA 1
ATOM 703 C C . ARG A 1 90 ? -2.788 -4.240 17.036 1.00 79.44 90 ARG A C 1
ATOM 705 O O . ARG A 1 90 ? -1.954 -5.147 17.018 1.00 79.44 90 ARG A O 1
ATOM 712 N N . ALA A 1 91 ? -3.863 -4.229 16.255 1.00 68.81 91 ALA A N 1
ATOM 713 C CA . ALA A 1 91 ? -4.052 -5.243 15.239 1.00 68.81 91 ALA A CA 1
ATOM 714 C C . ALA A 1 91 ? -2.964 -5.086 14.164 1.00 68.81 91 ALA A C 1
ATOM 716 O O . ALA A 1 91 ? -2.710 -3.966 13.714 1.00 68.81 91 ALA A O 1
ATOM 717 N N . PRO A 1 92 ? -2.287 -6.177 13.761 1.00 56.72 92 PRO A N 1
ATOM 718 C CA . PRO A 1 92 ? -1.452 -6.125 12.576 1.00 56.72 92 PRO A CA 1
ATOM 719 C C . PRO A 1 92 ? -2.376 -5.792 11.408 1.00 56.72 92 PRO A C 1
ATOM 721 O O . PRO A 1 92 ? -3.313 -6.547 11.150 1.00 56.72 92 PRO A O 1
ATOM 724 N N . VAL A 1 93 ? -2.132 -4.657 10.745 1.00 57.12 93 VAL A N 1
ATOM 725 C CA . VAL A 1 93 ? -2.813 -4.311 9.494 1.00 57.12 93 VAL A CA 1
ATOM 726 C C . VAL A 1 93 ? -2.613 -5.510 8.584 1.00 57.12 93 VAL A C 1
ATOM 728 O O . VAL A 1 93 ? -1.476 -5.847 8.242 1.00 57.12 93 VAL A O 1
ATOM 731 N N . ALA A 1 94 ? -3.690 -6.229 8.290 1.00 49.00 94 ALA A N 1
ATOM 732 C CA . ALA A 1 94 ? -3.597 -7.365 7.404 1.00 49.00 94 ALA A CA 1
ATOM 733 C C . ALA A 1 94 ? -3.273 -6.791 6.024 1.00 49.00 94 ALA A C 1
ATOM 735 O O . ALA A 1 94 ? -4.154 -6.277 5.340 1.00 49.00 94 ALA A O 1
AT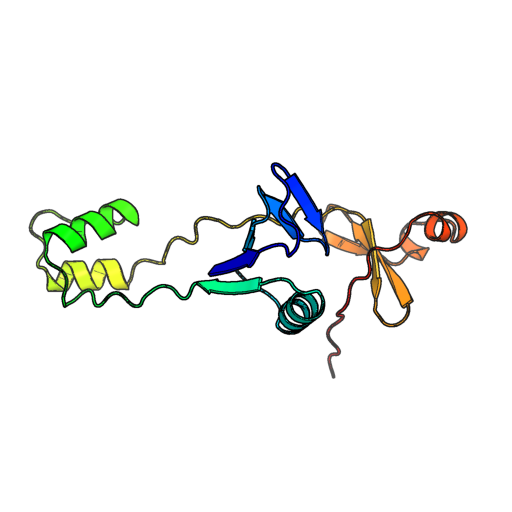OM 736 N N . GLU A 1 95 ? -1.998 -6.841 5.629 1.00 47.72 95 GLU A N 1
ATOM 737 C CA . GLU A 1 95 ? -1.553 -6.608 4.257 1.00 47.72 95 GLU A CA 1
ATOM 738 C C . GLU A 1 95 ? -2.182 -7.671 3.337 1.00 47.72 95 GLU A C 1
ATOM 740 O O . GLU A 1 95 ? -1.553 -8.631 2.901 1.00 47.72 95 GLU A O 1
ATOM 745 N N . ALA A 1 96 ? -3.466 -7.520 3.033 1.00 47.25 96 ALA A N 1
ATOM 746 C CA . ALA A 1 96 ? -4.024 -7.970 1.775 1.00 47.25 96 ALA A CA 1
ATOM 747 C C . ALA A 1 96 ? -3.625 -6.871 0.775 1.00 47.25 96 ALA A C 1
ATOM 749 O O . ALA A 1 96 ? -4.098 -5.748 0.865 1.00 47.25 96 ALA A O 1
ATOM 750 N N . ILE A 1 97 ? -2.705 -7.060 -0.165 1.00 44.31 97 ILE A N 1
ATOM 751 C CA . ILE A 1 97 ? -2.525 -8.187 -1.071 1.00 44.31 97 ILE A CA 1
ATOM 752 C C . ILE A 1 97 ? -1.021 -8.288 -1.370 1.00 44.31 97 ILE A C 1
ATOM 754 O O . ILE A 1 97 ? -0.456 -7.410 -2.022 1.00 44.31 97 ILE A O 1
ATOM 758 N N . ALA A 1 98 ? -0.370 -9.369 -0.938 1.00 37.28 98 ALA A N 1
ATOM 759 C CA . ALA A 1 98 ? 0.910 -9.769 -1.506 1.00 37.28 98 ALA A CA 1
ATOM 760 C C . ALA A 1 98 ? 0.654 -10.242 -2.943 1.00 37.28 98 ALA A C 1
ATOM 762 O O . ALA A 1 98 ? 0.204 -11.365 -3.176 1.00 37.28 98 ALA A O 1
ATOM 763 N N . ILE A 1 99 ? 0.885 -9.372 -3.924 1.00 39.78 99 ILE A N 1
ATOM 764 C CA . ILE A 1 99 ? 1.052 -9.832 -5.298 1.00 39.78 99 ILE A CA 1
ATOM 765 C C . ILE A 1 99 ? 2.410 -10.528 -5.308 1.00 39.78 99 ILE A C 1
ATOM 767 O O . ILE A 1 99 ? 3.445 -9.867 -5.366 1.00 39.78 99 ILE A O 1
ATOM 771 N N . GLU A 1 100 ? 2.416 -11.857 -5.192 1.00 40.56 100 GLU A N 1
ATOM 772 C CA . GLU A 1 100 ? 3.589 -12.656 -5.530 1.00 40.56 100 GLU A CA 1
ATOM 773 C C . GLU A 1 100 ? 3.952 -12.308 -6.974 1.00 40.56 100 GLU A C 1
ATOM 775 O O . GLU A 1 100 ? 3.287 -12.728 -7.925 1.00 40.56 100 GLU A O 1
ATOM 780 N N . LEU A 1 101 ? 4.971 -11.462 -7.151 1.00 46.03 101 LEU A N 1
ATOM 781 C CA . LEU A 1 101 ? 5.591 -11.291 -8.453 1.00 46.03 101 LEU A CA 1
ATOM 782 C C . LEU A 1 101 ? 5.990 -12.698 -8.892 1.00 46.03 101 LEU A C 1
ATOM 784 O O . LEU A 1 101 ? 6.745 -13.342 -8.157 1.00 46.03 101 LEU A O 1
ATOM 788 N N . PRO A 1 102 ? 5.494 -13.205 -10.036 1.00 40.94 102 PRO A N 1
ATOM 789 C CA . PRO A 1 102 ? 5.892 -14.521 -10.479 1.00 40.94 102 PRO A CA 1
ATOM 790 C C . PRO A 1 102 ? 7.405 -14.465 -10.645 1.00 40.94 102 PRO A C 1
ATOM 792 O O . PRO A 1 102 ? 7.932 -13.696 -11.453 1.00 40.94 102 PRO A O 1
ATOM 795 N N . THR A 1 103 ? 8.101 -15.226 -9.810 1.00 52.91 103 THR A N 1
ATOM 796 C CA . THR A 1 103 ? 9.538 -15.442 -9.892 1.00 52.91 103 THR A CA 1
ATOM 797 C C . THR A 1 103 ? 9.737 -16.304 -11.132 1.00 52.91 103 THR A C 1
ATOM 799 O O . THR A 1 103 ? 9.778 -17.527 -11.067 1.00 52.91 103 THR A O 1
ATOM 802 N N . VAL A 1 104 ? 9.663 -15.684 -12.311 1.00 56.59 104 VAL A N 1
ATOM 803 C CA . VAL A 1 104 ? 9.720 -16.427 -13.566 1.00 56.59 104 VAL A CA 1
ATOM 804 C C . VAL A 1 104 ? 11.158 -16.875 -13.733 1.00 56.59 104 VAL A C 1
ATOM 806 O O . VAL A 1 104 ? 12.045 -16.033 -13.878 1.00 56.59 104 VAL A O 1
ATOM 809 N N . ALA A 1 105 ? 11.382 -18.186 -13.714 1.00 61.81 105 ALA A N 1
ATOM 810 C CA . ALA A 1 105 ? 12.694 -18.720 -14.009 1.00 61.81 105 ALA A CA 1
ATOM 811 C C . ALA A 1 105 ? 13.162 -18.210 -15.377 1.00 61.81 105 ALA A C 1
ATOM 813 O O . ALA A 1 105 ? 12.411 -18.225 -16.360 1.00 61.81 105 ALA A O 1
ATOM 814 N N . GLY A 1 106 ? 14.374 -17.673 -15.428 1.00 68.69 106 GLY A N 1
ATOM 815 C CA . GLY A 1 106 ? 14.784 -16.883 -16.575 1.00 68.69 106 GLY A CA 1
ATOM 816 C C . GLY A 1 106 ? 16.192 -16.337 -16.475 1.00 68.69 106 GLY A C 1
ATOM 817 O O . GLY A 1 106 ? 16.807 -16.305 -15.411 1.00 68.69 106 GLY A O 1
ATOM 818 N N . TRP A 1 107 ? 16.700 -15.920 -17.630 1.00 69.75 107 TRP A N 1
ATOM 819 C CA . TRP A 1 107 ? 18.013 -15.311 -17.757 1.00 69.75 107 TRP A CA 1
ATOM 820 C C . TRP A 1 107 ? 17.941 -13.825 -17.446 1.00 69.75 107 TRP A C 1
ATOM 822 O O . TRP A 1 107 ? 17.177 -13.085 -18.072 1.00 69.75 107 TRP A O 1
ATOM 832 N N . TYR A 1 108 ? 18.790 -13.401 -16.524 1.00 70.25 108 TYR A N 1
ATOM 833 C CA . TYR A 1 108 ? 18.953 -12.033 -16.095 1.00 70.25 108 TYR A CA 1
ATOM 834 C C . TYR A 1 108 ? 20.349 -11.521 -16.436 1.00 70.25 108 TYR A C 1
ATOM 836 O O . TYR A 1 108 ? 21.299 -12.290 -16.378 1.00 70.25 108 TYR A O 1
ATOM 844 N N . ALA A 1 109 ? 20.487 -10.246 -16.794 1.00 68.75 109 ALA A N 1
ATOM 845 C CA . ALA A 1 109 ? 21.797 -9.613 -16.983 1.00 68.75 109 ALA A CA 1
ATOM 846 C C . ALA A 1 109 ? 21.989 -8.478 -15.988 1.00 68.75 109 ALA A C 1
ATOM 848 O O . ALA A 1 109 ? 21.149 -7.592 -15.917 1.00 68.75 109 ALA A O 1
ATOM 849 N N . ASP A 1 110 ? 23.080 -8.467 -15.247 1.00 62.66 110 ASP A N 1
ATOM 850 C CA . ASP A 1 110 ? 23.397 -7.338 -14.388 1.00 62.66 110 ASP A CA 1
ATOM 851 C C . ASP A 1 110 ? 23.811 -6.091 -15.216 1.00 62.66 110 ASP A C 1
ATOM 853 O O . ASP A 1 110 ? 23.974 -6.174 -16.443 1.00 62.66 110 ASP A O 1
ATOM 857 N N . PRO A 1 111 ? 23.950 -4.903 -14.595 1.00 48.56 111 PRO A N 1
ATOM 858 C CA . PRO 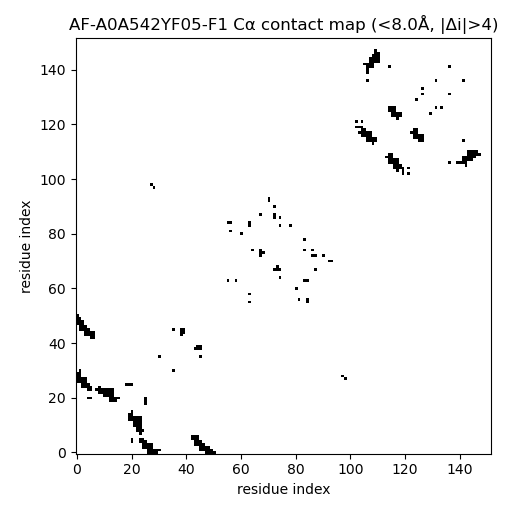A 1 111 ? 24.342 -3.693 -15.312 1.00 48.56 111 PRO A CA 1
ATOM 859 C C . PRO A 1 111 ? 25.806 -3.717 -15.788 1.00 48.56 111 PRO A C 1
ATOM 861 O O . PRO A 1 111 ? 26.171 -2.905 -16.638 1.00 48.56 111 PRO A O 1
ATOM 864 N N . GLU A 1 112 ? 26.629 -4.640 -15.285 1.00 63.31 112 GLU A N 1
ATOM 865 C CA . GLU A 1 112 ? 28.012 -4.867 -15.724 1.00 63.31 112 GLU A CA 1
ATOM 866 C C . GLU A 1 112 ? 28.096 -5.874 -16.892 1.00 63.31 112 GLU A C 1
ATOM 868 O O . GLU A 1 112 ? 29.155 -6.052 -17.497 1.00 63.31 112 GLU A O 1
ATOM 873 N N . GLY A 1 113 ? 26.962 -6.472 -17.275 1.00 63.66 113 GLY A N 1
ATOM 874 C CA . GLY A 1 113 ? 26.819 -7.399 -18.393 1.00 63.66 113 GLY A CA 1
ATOM 875 C C . GLY A 1 113 ? 26.980 -8.876 -18.027 1.00 63.66 113 GLY A C 1
ATOM 876 O O . GLY A 1 113 ? 27.019 -9.712 -18.933 1.00 63.66 113 GLY A O 1
ATOM 877 N N . ALA A 1 114 ? 27.063 -9.226 -16.743 1.00 68.62 114 ALA A N 1
ATOM 878 C CA . ALA A 1 114 ? 27.097 -10.612 -16.298 1.00 68.62 114 ALA A CA 1
ATOM 879 C C . ALA A 1 114 ? 25.696 -11.233 -16.355 1.00 68.62 114 ALA A C 1
ATOM 881 O O . ALA A 1 114 ? 24.712 -10.651 -15.904 1.00 68.62 114 ALA A O 1
ATOM 882 N N . VAL A 1 115 ? 25.602 -12.427 -16.940 1.00 69.94 115 VAL A N 1
ATOM 883 C CA . VAL A 1 115 ? 24.334 -13.123 -17.174 1.00 69.94 115 VAL A CA 1
ATOM 884 C C . VAL A 1 115 ? 24.157 -14.239 -16.146 1.00 69.94 115 VAL A C 1
ATOM 886 O O . VAL A 1 115 ? 25.045 -15.072 -15.985 1.00 69.94 115 VAL A O 1
ATOM 889 N N . PHE A 1 116 ? 23.000 -14.289 -15.494 1.00 72.00 116 PHE A N 1
ATOM 890 C CA . PHE A 1 116 ? 22.637 -15.265 -14.468 1.00 72.00 116 PHE A CA 1
ATOM 891 C C . PHE A 1 116 ? 21.291 -15.901 -14.792 1.00 72.00 116 PHE A C 1
ATOM 893 O O . PHE A 1 116 ? 20.441 -15.276 -15.418 1.00 72.00 116 PHE A O 1
ATOM 900 N N . TYR A 1 117 ? 21.067 -17.132 -14.355 1.00 74.69 117 TYR A N 1
ATOM 901 C CA . TYR A 1 117 ? 19.763 -17.778 -14.442 1.00 74.69 117 TYR A CA 1
ATOM 902 C C . TYR A 1 117 ? 19.141 -17.860 -13.050 1.00 74.69 117 TYR A C 1
ATOM 904 O O . TYR A 1 117 ? 19.772 -18.377 -12.128 1.00 74.69 117 TYR A O 1
ATOM 912 N N . LEU A 1 118 ? 17.913 -17.367 -12.894 1.00 74.31 118 LEU A N 1
ATOM 913 C CA . LEU A 1 118 ? 17.109 -17.620 -11.701 1.00 74.31 118 LEU A CA 1
ATOM 914 C C . LEU A 1 118 ? 16.316 -18.903 -11.939 1.00 74.31 118 LEU A C 1
ATOM 916 O O . LEU A 1 118 ? 15.533 -18.967 -12.885 1.00 74.31 118 LEU A O 1
ATOM 920 N N . ALA A 1 119 ? 16.543 -19.929 -11.127 1.00 69.69 119 ALA A N 1
ATOM 921 C CA . ALA A 1 119 ? 15.791 -21.174 -11.201 1.00 69.69 119 ALA A CA 1
ATOM 922 C C . ALA A 1 119 ? 14.412 -21.049 -10.522 1.00 69.69 119 ALA A C 1
ATOM 924 O O . ALA A 1 119 ? 14.152 -20.111 -9.770 1.00 69.69 119 ALA A O 1
ATOM 925 N N . GLU A 1 120 ? 13.507 -21.994 -10.808 1.00 64.69 120 GLU A N 1
ATOM 926 C CA . GLU A 1 120 ? 12.129 -21.998 -10.275 1.00 64.69 120 GLU A CA 1
ATOM 927 C C . GLU A 1 120 ? 12.073 -22.134 -8.745 1.00 64.69 120 GLU A C 1
ATOM 929 O O . GLU A 1 120 ? 11.079 -21.772 -8.124 1.00 64.69 120 GLU A O 1
ATOM 934 N N . ASP A 1 121 ? 13.143 -22.636 -8.130 1.00 69.31 121 ASP A N 1
ATOM 935 C CA . ASP A 1 121 ? 13.321 -22.738 -6.680 1.00 69.31 121 ASP A CA 1
ATOM 936 C 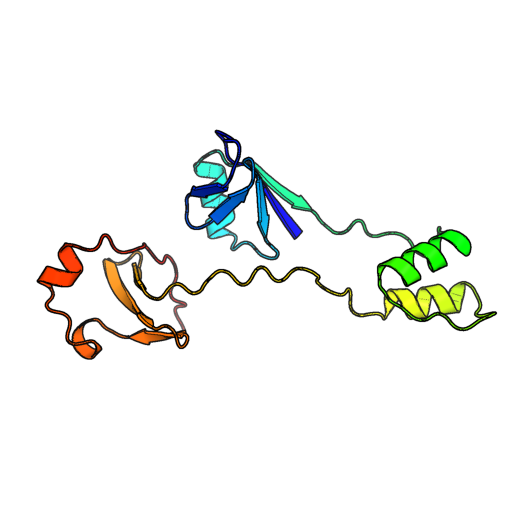C . ASP A 1 121 ? 13.887 -21.450 -6.046 1.00 69.31 121 ASP A C 1
ATOM 938 O O . ASP A 1 121 ? 14.121 -21.413 -4.839 1.00 69.31 121 ASP A O 1
ATOM 942 N N . GLY A 1 122 ? 14.121 -20.401 -6.844 1.00 67.56 122 GLY A N 1
ATOM 943 C CA . GLY A 1 122 ? 14.709 -19.137 -6.402 1.00 67.56 122 GLY A CA 1
ATOM 944 C C . GLY A 1 122 ? 16.238 -19.150 -6.302 1.00 67.56 122 GLY A C 1
ATOM 945 O O . GLY A 1 122 ? 16.826 -18.158 -5.868 1.00 67.56 122 GLY A O 1
ATOM 946 N N . SER A 1 123 ? 16.901 -20.237 -6.710 1.00 72.94 123 SER A N 1
ATOM 947 C CA . SER A 1 123 ? 18.361 -20.331 -6.710 1.00 72.94 123 SER A CA 1
ATOM 948 C C . SER A 1 123 ? 18.968 -19.577 -7.897 1.00 72.94 123 SER A C 1
ATOM 950 O O . SER A 1 123 ? 18.582 -19.787 -9.049 1.00 72.94 123 SER A O 1
ATOM 952 N N . TRP A 1 124 ? 19.974 -18.739 -7.635 1.00 73.19 124 TRP A N 1
ATOM 953 C CA . TRP A 1 124 ? 20.780 -18.105 -8.682 1.00 73.19 124 TRP A CA 1
ATOM 954 C C . TRP A 1 124 ? 21.861 -19.064 -9.184 1.00 73.19 124 TRP A C 1
ATOM 956 O O . TRP A 1 124 ? 22.650 -19.594 -8.399 1.00 73.19 124 TRP A O 1
ATOM 966 N N . MET A 1 125 ? 21.915 -19.277 -10.497 1.00 75.56 125 MET A N 1
ATOM 967 C CA . MET A 1 125 ? 22.892 -20.146 -11.148 1.00 75.56 125 MET A CA 1
ATOM 968 C C . MET A 1 125 ? 23.691 -19.389 -12.207 1.00 75.56 125 MET A C 1
ATOM 970 O O . MET A 1 125 ? 23.142 -18.642 -13.019 1.00 75.56 125 MET A O 1
ATOM 974 N N . SER A 1 126 ? 25.002 -19.628 -12.226 1.00 66.19 126 SER A N 1
ATOM 975 C CA . SER A 1 126 ? 25.868 -19.177 -13.313 1.00 66.19 126 SER A CA 1
ATOM 976 C C . SER A 1 126 ? 25.587 -19.969 -14.599 1.00 66.19 126 SER A C 1
ATOM 978 O O . SER A 1 126 ? 25.219 -21.148 -14.516 1.00 66.19 126 SER A O 1
ATOM 980 N N . PRO A 1 127 ? 25.820 -19.382 -15.788 1.00 63.09 127 PRO A N 1
ATOM 981 C CA . PRO A 1 127 ? 25.580 -20.044 -17.073 1.00 63.09 127 PRO A CA 1
ATOM 982 C C . PRO A 1 127 ? 26.322 -21.381 -17.208 1.00 63.09 127 PRO A C 1
ATOM 984 O O . PRO A 1 127 ? 25.764 -22.355 -17.716 1.00 63.09 127 PRO A O 1
ATOM 987 N N . ASP A 1 128 ? 27.546 -21.442 -16.676 1.00 65.25 128 ASP A N 1
ATOM 988 C CA . ASP A 1 128 ? 28.409 -22.627 -16.707 1.00 65.25 128 ASP A CA 1
ATOM 989 C C . ASP A 1 128 ? 27.834 -23.800 -15.898 1.00 65.25 128 ASP A C 1
ATOM 991 O O . ASP A 1 128 ? 27.997 -24.961 -16.275 1.00 65.25 128 ASP A O 1
ATOM 995 N N . SER A 1 129 ? 27.117 -23.508 -14.807 1.00 65.06 129 SER A N 1
ATOM 996 C CA . SER A 1 129 ? 26.517 -24.519 -13.926 1.00 65.06 129 SER A CA 1
ATOM 997 C C . SER A 1 129 ? 25.255 -25.146 -14.519 1.00 65.06 129 SER A C 1
ATOM 999 O O . SER A 1 129 ? 24.932 -26.287 -14.195 1.00 65.06 129 SER A O 1
ATOM 1001 N N . TYR A 1 130 ? 24.548 -24.422 -15.395 1.00 60.28 130 TYR A N 1
ATOM 1002 C CA . TYR A 1 130 ? 23.341 -24.915 -16.068 1.00 60.28 130 TYR A CA 1
ATOM 1003 C C . TYR A 1 130 ? 23.660 -25.742 -17.331 1.00 60.28 130 TYR A C 1
ATOM 1005 O O . TYR A 1 130 ? 22.775 -26.372 -17.906 1.00 60.28 130 TYR A O 1
ATOM 1013 N N . GLY A 1 131 ? 24.925 -25.766 -17.775 1.00 57.75 131 GLY A N 1
ATOM 1014 C CA . GLY A 1 131 ? 25.343 -26.494 -18.978 1.00 57.75 131 GLY A CA 1
ATOM 1015 C C . GLY A 1 131 ? 24.794 -25.902 -20.282 1.00 57.75 131 GLY A C 1
ATOM 1016 O O . GLY A 1 131 ? 24.722 -26.605 -21.291 1.00 57.75 131 GLY A O 1
ATOM 1017 N N . ALA A 1 132 ? 24.382 -24.630 -20.271 1.00 55.28 132 ALA A N 1
ATOM 1018 C CA . ALA A 1 132 ? 23.907 -23.942 -21.464 1.00 55.28 132 ALA A CA 1
ATOM 1019 C C . ALA A 1 132 ? 25.091 -23.559 -22.364 1.00 55.28 132 ALA A C 1
ATOM 1021 O O . ALA A 1 132 ? 26.032 -22.903 -21.922 1.00 55.28 132 ALA A O 1
ATOM 1022 N N . ASP A 1 133 ? 25.027 -23.931 -23.646 1.00 53.50 133 ASP A N 1
ATOM 1023 C CA . ASP A 1 133 ? 25.967 -23.426 -24.650 1.00 53.50 133 ASP A CA 1
ATOM 1024 C C . ASP A 1 133 ? 25.839 -21.887 -24.717 1.00 53.50 133 ASP A C 1
ATOM 1026 O O . ASP A 1 133 ? 24.711 -21.387 -24.830 1.00 53.50 133 ASP A O 1
ATOM 1030 N N . PRO A 1 134 ? 26.942 -21.116 -24.668 1.00 50.56 134 PRO A N 1
ATOM 1031 C CA . PRO A 1 134 ? 26.909 -19.654 -24.734 1.00 50.56 134 PRO A CA 1
ATOM 1032 C C . PRO A 1 134 ? 26.165 -19.107 -25.968 1.00 50.56 134 PRO A C 1
ATOM 1034 O O . PRO A 1 134 ? 25.630 -17.998 -25.920 1.00 50.56 134 PRO A O 1
ATOM 1037 N N . GLN A 1 135 ? 26.045 -19.878 -27.057 1.00 51.00 135 GLN A N 1
ATOM 1038 C CA . GLN A 1 135 ? 25.226 -19.493 -28.215 1.00 51.00 135 GLN A CA 1
ATOM 1039 C C . GLN A 1 135 ? 23.713 -19.553 -27.949 1.00 51.00 135 GLN A C 1
ATOM 1041 O O . GLN A 1 135 ? 22.956 -18.794 -28.555 1.00 51.00 135 GLN A O 1
ATOM 1046 N N . THR A 1 136 ? 23.262 -20.397 -27.017 1.00 52.78 136 THR A N 1
ATOM 1047 C CA . THR A 1 136 ? 21.853 -20.470 -26.586 1.00 52.78 136 THR A CA 1
ATOM 1048 C C . THR A 1 136 ? 21.474 -19.246 -25.750 1.00 52.78 136 THR A C 1
ATOM 1050 O O . THR A 1 136 ? 20.370 -18.717 -25.879 1.00 52.78 136 THR A O 1
ATOM 1053 N N . VAL A 1 137 ? 22.420 -18.736 -24.955 1.00 50.41 137 VAL A N 1
ATOM 1054 C CA . VAL A 1 137 ? 22.260 -17.508 -24.162 1.00 50.41 137 VAL A CA 1
ATOM 1055 C C . VAL A 1 137 ? 22.180 -16.275 -25.069 1.00 50.41 137 VAL A C 1
ATOM 1057 O O . VAL A 1 137 ? 21.356 -15.400 -24.838 1.00 50.41 137 VAL A O 1
ATOM 1060 N N . ALA A 1 138 ? 22.944 -16.233 -26.167 1.00 47.38 138 ALA A N 1
ATOM 1061 C CA . ALA A 1 138 ? 22.918 -15.121 -27.125 1.00 47.38 138 ALA A CA 1
ATOM 1062 C C . ALA A 1 138 ? 21.585 -14.974 -27.896 1.00 47.38 138 ALA A C 1
ATOM 1064 O O . ALA A 1 138 ? 21.280 -13.892 -28.401 1.00 47.38 138 ALA A O 1
ATOM 1065 N N . GLY A 1 139 ? 20.786 -16.045 -27.996 1.00 46.66 139 GLY A N 1
ATOM 1066 C CA . GLY A 1 139 ? 19.449 -16.019 -28.606 1.00 46.66 139 GLY A CA 1
ATOM 1067 C C . GLY A 1 139 ? 18.339 -15.549 -27.659 1.00 46.66 139 GLY A C 1
ATOM 1068 O O . GLY A 1 139 ? 17.307 -15.049 -28.113 1.00 46.66 139 GLY A O 1
ATOM 1069 N N . HIS A 1 140 ? 18.553 -15.664 -26.347 1.00 47.81 140 HIS A N 1
ATOM 1070 C CA . HIS A 1 140 ? 17.647 -15.149 -25.329 1.00 47.81 140 HIS A CA 1
ATOM 1071 C C . HIS A 1 140 ? 18.081 -13.739 -24.940 1.00 47.81 140 HIS A C 1
ATOM 1073 O O . HIS A 1 140 ? 19.133 -13.548 -24.347 1.00 47.81 140 HIS A O 1
ATOM 1079 N N . ARG A 1 141 ? 17.263 -12.726 -25.251 1.00 47.94 141 ARG A N 1
ATOM 1080 C CA . ARG A 1 141 ? 17.471 -11.379 -24.701 1.00 47.94 141 ARG A CA 1
ATOM 1081 C C . ARG A 1 141 ? 17.445 -11.475 -23.168 1.00 47.94 141 ARG A C 1
ATOM 1083 O O . ARG A 1 141 ? 16.376 -11.790 -22.642 1.00 47.94 141 ARG A O 1
ATOM 1090 N N . PRO A 1 142 ? 18.565 -11.229 -22.465 1.00 48.50 142 PRO A N 1
ATOM 1091 C CA . PRO A 1 142 ? 18.577 -11.314 -21.017 1.00 48.50 142 PRO A CA 1
ATOM 1092 C C . PRO A 1 142 ? 17.707 -10.197 -20.439 1.00 48.50 142 PRO A C 1
ATOM 1094 O O . PRO A 1 142 ? 17.710 -9.063 -20.928 1.00 48.50 142 PRO A O 1
ATOM 1097 N N . LEU A 1 143 ? 16.926 -10.527 -19.414 1.00 49.22 143 LEU A N 1
ATOM 1098 C CA . LEU A 1 143 ? 16.146 -9.554 -18.663 1.00 49.22 143 LEU A CA 1
ATOM 1099 C C . LEU A 1 143 ? 17.116 -8.803 -17.751 1.00 49.22 143 LEU A C 1
ATOM 1101 O O . LEU A 1 143 ? 17.658 -9.375 -16.821 1.00 49.22 143 LEU A O 1
ATOM 1105 N N . ILE A 1 144 ? 17.416 -7.541 -18.030 1.00 46.69 144 ILE A N 1
ATOM 1106 C CA . ILE A 1 144 ? 18.455 -6.827 -17.279 1.00 46.69 144 ILE A CA 1
ATOM 1107 C C . ILE A 1 144 ? 18.024 -6.708 -15.794 1.00 46.69 144 ILE A C 1
ATOM 1109 O O . ILE A 1 144 ? 17.051 -6.021 -15.488 1.00 46.69 144 ILE A O 1
ATOM 1113 N N . ALA A 1 145 ? 18.703 -7.416 -14.888 1.00 45.22 145 ALA A N 1
ATOM 1114 C CA . ALA A 1 145 ? 18.594 -7.326 -13.437 1.00 45.22 145 ALA A CA 1
ATOM 1115 C C . ALA A 1 145 ? 19.578 -6.277 -12.918 1.00 45.22 145 ALA A C 1
ATOM 1117 O O . ALA A 1 145 ? 20.714 -6.574 -12.571 1.00 45.22 145 ALA A O 1
ATOM 1118 N N . THR A 1 146 ? 19.153 -5.025 -12.842 1.00 44.03 146 THR A N 1
ATOM 1119 C CA . THR A 1 146 ? 19.934 -4.008 -12.136 1.00 44.03 146 THR A CA 1
ATOM 1120 C C . THR A 1 146 ? 19.744 -4.171 -10.626 1.00 44.03 146 THR A C 1
ATOM 1122 O O . THR A 1 146 ? 18.705 -3.749 -10.124 1.00 44.03 146 THR A O 1
ATOM 1125 N N . ASP A 1 147 ? 20.682 -4.862 -9.964 1.00 41.88 147 ASP A N 1
ATOM 1126 C CA . ASP A 1 147 ? 21.276 -4.572 -8.636 1.00 41.88 147 ASP A CA 1
ATOM 1127 C C . ASP A 1 147 ? 21.782 -5.861 -7.946 1.00 41.88 147 ASP A C 1
ATOM 1129 O O . ASP A 1 147 ? 20.990 -6.707 -7.531 1.00 41.88 147 ASP A O 1
ATOM 1133 N N . THR A 1 148 ? 23.105 -5.977 -7.767 1.00 42.41 148 THR A N 1
ATOM 1134 C CA . THR A 1 148 ? 23.747 -6.913 -6.824 1.00 42.41 148 THR A CA 1
ATOM 1135 C C . THR A 1 148 ? 24.267 -6.089 -5.637 1.00 42.41 148 THR A C 1
ATOM 1137 O O . THR A 1 148 ? 24.957 -5.094 -5.867 1.00 42.41 148 THR A O 1
ATOM 1140 N N . PRO A 1 149 ? 23.985 -6.453 -4.372 1.00 50.06 149 PRO A N 1
ATOM 1141 C CA . PRO A 1 149 ? 24.510 -5.731 -3.218 1.00 50.06 149 PRO A CA 1
ATOM 1142 C C . PRO A 1 149 ? 26.018 -5.986 -3.064 1.00 50.06 149 PRO A C 1
ATOM 1144 O O . PRO A 1 149 ? 26.449 -7.115 -2.834 1.00 50.06 149 PRO A O 1
ATOM 1147 N N . SER A 1 150 ? 26.818 -4.922 -3.165 1.00 42.41 150 SER A N 1
ATOM 1148 C CA . SER A 1 150 ? 28.237 -4.925 -2.795 1.00 42.41 150 SER A CA 1
ATOM 1149 C C . SER A 1 150 ? 28.351 -4.954 -1.267 1.00 42.41 150 SER A C 1
ATOM 1151 O O . SER A 1 150 ? 28.007 -3.977 -0.603 1.00 42.41 150 SER A O 1
ATOM 1153 N N . GLY A 1 151 ? 28.796 -6.080 -0.709 1.00 49.94 151 GLY A N 1
ATOM 1154 C CA . GLY A 1 151 ? 29.229 -6.179 0.685 1.00 49.94 151 GLY A CA 1
ATOM 1155 C C . GLY A 1 151 ? 30.740 -5.969 0.787 1.00 49.94 151 GLY A C 1
ATOM 1156 O O . GLY A 1 151 ? 31.485 -6.642 0.073 1.00 49.94 151 GLY A O 1
ATOM 1157 N N . ASP A 1 152 ? 31.153 -5.046 1.657 1.00 39.12 152 ASP A N 1
ATOM 1158 C CA . ASP A 1 152 ? 32.520 -4.897 2.184 1.00 39.12 152 ASP A CA 1
ATOM 1159 C C . ASP A 1 152 ? 32.578 -5.534 3.585 1.00 39.12 152 ASP A C 1
ATOM 1161 O O . ASP A 1 152 ? 31.604 -5.331 4.356 1.00 39.12 152 ASP A O 1
#

Radius of gyration: 22.37 Å; Cα contacts (8 Å, |Δi|>4): 179; chains: 1; bounding box: 53×38×55 Å

Sequence (152 aa):
MIRITHPRPQAGRQKDLGIEFRDGVAEVTELHPVREQALVQHGYAVEVIEPELIDLEALTVRELRDIADTEGIDLPKGVKKAEMVDLISRAPVAEAIAIELPTVAGWYADPEGAVFYLAEDGSWMSPDSYGADPQTVAGHRPLIATDTPSGD

Nearest PDB structures (foldseek):
  2kve-assembly1_A  TM=6.192E-01  e=2.122E-01  Homo sapiens
  8qaj-assembly1_A  TM=7.413E-01  e=1.090E+00  Homo sapiens
  2ld7-assembly1_A  TM=6.140E-01  e=9.565E-01  Mus musculus
  7x2r-assembly1_D  TM=4.433E-01  e=1.090E+00  Escherichia coli 'BL21-Gold(DE3)pLysS AG'